Protein AF-A0A0A0DE36-F1 (afdb_monomer)

Foldseek 3Di:
DDPAPDALVRLLVVLLCQLPVPCAADDAQWQDDPRHGHSLVSLLVVCCVRRVFWDQDPVHNLKTAGPVGFIGNRFATVVSCVRNVAPGRQDHQDDPPDGSNVCSNVPQGSNRSSVVSVVSVVVD

pLDDT: mean 93.6, std 9.64, range [46.03, 98.75]

Sequence (124 aa):
MSDFKHTPEQARSALVTALRSGDYKQAEGQLRRGDRFCCLGVACDLFAKLEETGHWDPEDEEIFRTADGGWGDALLPDTVRRWLNFRTVNGELFSDETSLAGMNDRGASFADLAKVIEQGQANA

Mean predicted aligned error: 3.29 Å

Organism: NCBI:txid1398085

Structure (mmCIF, N/CA/C/O backbone):
data_AF-A0A0A0DE36-F1
#
_entry.id   AF-A0A0A0DE36-F1
#
loop_
_atom_site.group_PDB
_atom_site.id
_atom_site.type_symbol
_atom_site.label_atom_id
_atom_site.label_alt_id
_atom_site.label_comp_id
_atom_site.label_asym_id
_atom_site.label_entity_id
_atom_site.label_seq_id
_atom_site.pdbx_PDB_ins_code
_atom_site.Cartn_x
_atom_site.Cartn_y
_atom_site.Cartn_z
_atom_site.occupancy
_atom_site.B_iso_or_equiv
_atom_site.auth_seq_id
_atom_site.auth_comp_id
_atom_site.auth_asym_id
_atom_site.auth_atom_id
_atom_site.pdbx_PDB_model_num
ATOM 1 N N . MET A 1 1 ? 12.574 17.557 -2.939 1.00 46.03 1 MET A N 1
ATOM 2 C CA . MET A 1 1 ? 11.552 17.472 -4.004 1.00 46.03 1 MET A CA 1
ATOM 3 C C . MET A 1 1 ? 11.042 16.046 -3.948 1.00 46.03 1 MET A C 1
ATOM 5 O O . MET A 1 1 ? 11.875 15.174 -3.766 1.00 46.03 1 MET A O 1
ATOM 9 N N . SER A 1 2 ? 9.727 15.820 -3.932 1.00 55.75 2 SER A N 1
ATOM 10 C CA . SER A 1 2 ? 9.191 14.452 -3.911 1.00 55.75 2 SER A CA 1
ATOM 11 C C . SER A 1 2 ? 9.623 13.735 -5.191 1.00 55.75 2 SER A C 1
ATOM 13 O O . SER A 1 2 ? 9.416 14.284 -6.270 1.00 55.75 2 SER A O 1
ATOM 15 N N . ASP A 1 3 ? 10.210 12.543 -5.066 1.00 84.62 3 ASP A N 1
ATOM 16 C CA . ASP A 1 3 ? 10.542 11.660 -6.197 1.00 84.62 3 ASP A CA 1
ATOM 17 C C . ASP A 1 3 ? 9.278 11.019 -6.817 1.00 84.62 3 ASP A C 1
ATOM 19 O O . ASP A 1 3 ? 9.360 10.292 -7.804 1.00 84.62 3 ASP A O 1
ATOM 23 N N . PHE A 1 4 ? 8.105 11.304 -6.239 1.00 94.44 4 PHE A N 1
ATOM 24 C CA . PHE A 1 4 ? 6.793 10.805 -6.643 1.00 94.44 4 PHE A CA 1
ATOM 25 C C . PHE A 1 4 ? 5.891 11.937 -7.149 1.00 94.44 4 PHE A C 1
ATOM 27 O O . PHE A 1 4 ? 5.957 13.067 -6.647 1.00 94.44 4 PHE A O 1
ATOM 34 N N . LYS A 1 5 ? 5.009 11.609 -8.097 1.00 96.69 5 LYS A N 1
ATOM 35 C CA . LYS A 1 5 ? 3.968 12.476 -8.666 1.00 96.69 5 LYS A CA 1
ATOM 36 C C . LYS A 1 5 ? 2.961 12.928 -7.615 1.00 96.69 5 LYS A C 1
ATOM 38 O O . LYS A 1 5 ? 2.479 14.056 -7.698 1.00 96.69 5 LYS A O 1
ATOM 43 N N . HIS A 1 6 ? 2.668 12.076 -6.635 1.00 97.12 6 HIS A N 1
ATOM 44 C CA . HIS A 1 6 ? 1.762 12.383 -5.532 1.00 97.12 6 HIS A CA 1
ATOM 45 C C . HIS A 1 6 ? 2.517 12.518 -4.211 1.00 97.12 6 HIS A C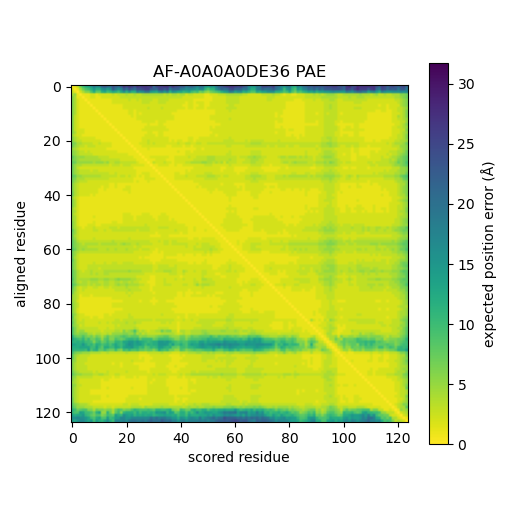 1
ATOM 47 O O . HIS A 1 6 ? 3.489 11.808 -3.949 1.00 97.12 6 HIS A O 1
ATOM 53 N N . THR A 1 7 ? 2.050 13.422 -3.348 1.00 96.12 7 THR A N 1
ATOM 54 C CA . THR A 1 7 ? 2.540 13.480 -1.965 1.00 96.12 7 THR A CA 1
ATOM 55 C C . THR A 1 7 ? 2.030 12.279 -1.164 1.00 96.12 7 THR A C 1
ATOM 57 O O . THR A 1 7 ? 1.003 11.689 -1.523 1.00 96.12 7 THR A O 1
ATOM 60 N N . PRO A 1 8 ? 2.665 11.947 -0.028 1.00 94.88 8 PRO A N 1
ATOM 61 C CA . PRO A 1 8 ? 2.165 10.893 0.847 1.00 94.88 8 PRO A CA 1
ATOM 62 C C . PRO A 1 8 ? 0.712 11.093 1.304 1.00 94.88 8 PRO A C 1
ATOM 64 O O . PRO A 1 8 ? -0.042 10.130 1.429 1.00 94.88 8 PRO A O 1
ATOM 67 N N . GLU A 1 9 ? 0.272 12.333 1.516 1.00 94.44 9 GLU A N 1
ATOM 68 C CA . GLU A 1 9 ? -1.112 12.652 1.888 1.00 94.44 9 GLU A CA 1
ATOM 69 C C . GLU A 1 9 ? -2.086 12.291 0.762 1.00 94.44 9 GLU A C 1
ATOM 71 O O . GLU A 1 9 ? -3.119 11.666 1.018 1.00 94.44 9 GLU A O 1
ATOM 76 N N . GLN A 1 10 ? -1.742 12.643 -0.480 1.00 96.75 10 GLN A N 1
ATOM 77 C CA . GLN A 1 10 ? -2.533 12.309 -1.666 1.00 96.75 10 GLN A CA 1
ATOM 78 C C . GLN A 1 10 ? -2.574 10.793 -1.894 1.00 96.75 10 GLN A C 1
ATOM 80 O O . GLN A 1 10 ? -3.653 10.244 -2.111 1.00 96.75 10 GLN A O 1
ATOM 85 N N . ALA A 1 11 ? -1.433 10.111 -1.762 1.00 97.31 11 ALA A N 1
ATOM 86 C CA . ALA A 1 11 ? -1.331 8.658 -1.873 1.00 97.31 11 ALA A CA 1
ATOM 87 C C . ALA A 1 11 ? -2.215 7.937 -0.842 1.00 97.31 11 ALA A C 1
ATOM 89 O O . ALA A 1 11 ? -3.015 7.067 -1.191 1.00 97.31 11 ALA A O 1
ATOM 90 N N . ARG A 1 12 ? -2.146 8.344 0.434 1.00 97.00 12 ARG A N 1
ATOM 91 C CA . ARG A 1 12 ? -2.985 7.775 1.501 1.00 97.00 12 ARG A CA 1
ATOM 92 C C . ARG A 1 12 ? -4.474 8.069 1.293 1.00 97.00 12 ARG A C 1
ATOM 94 O O . ARG A 1 12 ? -5.298 7.197 1.547 1.00 97.00 12 ARG A O 1
ATOM 101 N N . SER A 1 13 ? -4.829 9.254 0.791 1.00 97.69 13 SER A N 1
ATOM 102 C CA . SER A 1 13 ? -6.219 9.595 0.442 1.00 97.69 13 SER A CA 1
ATOM 103 C C . SER A 1 13 ? -6.767 8.717 -0.695 1.00 97.69 13 SER A C 1
ATOM 105 O O . SER A 1 13 ? -7.894 8.214 -0.623 1.00 97.69 13 SER A O 1
ATOM 107 N N . ALA A 1 14 ? -5.947 8.449 -1.716 1.00 98.31 14 ALA A N 1
ATOM 108 C CA . ALA A 1 14 ? -6.297 7.520 -2.787 1.00 98.31 14 ALA A CA 1
ATOM 109 C C . ALA A 1 14 ? -6.468 6.087 -2.260 1.00 98.31 14 ALA A C 1
ATOM 111 O O . ALA A 1 14 ? -7.435 5.418 -2.622 1.00 98.31 14 ALA A O 1
ATOM 112 N N . LEU A 1 15 ? -5.596 5.644 -1.346 1.00 98.44 15 LEU A N 1
ATOM 113 C CA . LEU A 1 15 ? -5.712 4.338 -0.693 1.00 98.44 15 LEU A CA 1
ATOM 114 C C . LEU A 1 15 ? -7.020 4.204 0.095 1.00 98.44 15 LEU A C 1
ATOM 116 O O . LEU A 1 15 ? -7.741 3.226 -0.084 1.00 98.44 15 LEU A O 1
ATOM 120 N N . VAL A 1 16 ? -7.376 5.200 0.909 1.00 98.44 16 VAL A N 1
ATOM 121 C CA . VAL A 1 16 ? -8.659 5.234 1.636 1.00 98.44 16 VAL A CA 1
ATOM 122 C C . VAL A 1 16 ? -9.845 5.136 0.675 1.00 98.44 16 VAL A C 1
ATOM 124 O O . VAL A 1 16 ? -10.777 4.366 0.918 1.00 98.44 16 VAL A O 1
ATOM 127 N N . THR A 1 17 ? -9.800 5.882 -0.429 1.00 98.44 17 THR A N 1
ATOM 128 C CA . THR A 1 17 ? -10.852 5.865 -1.455 1.00 98.44 17 THR A CA 1
ATOM 129 C C . THR A 1 17 ? -10.976 4.483 -2.098 1.00 98.44 17 THR A C 1
ATOM 131 O O . THR A 1 17 ? -12.077 3.941 -2.179 1.00 98.44 17 THR A O 1
ATOM 134 N N . ALA A 1 18 ? -9.858 3.871 -2.492 1.00 98.62 18 ALA A N 1
ATOM 135 C CA . ALA A 1 18 ? -9.839 2.549 -3.112 1.00 98.62 18 ALA A CA 1
ATOM 136 C C . ALA A 1 18 ? -10.344 1.452 -2.170 1.00 9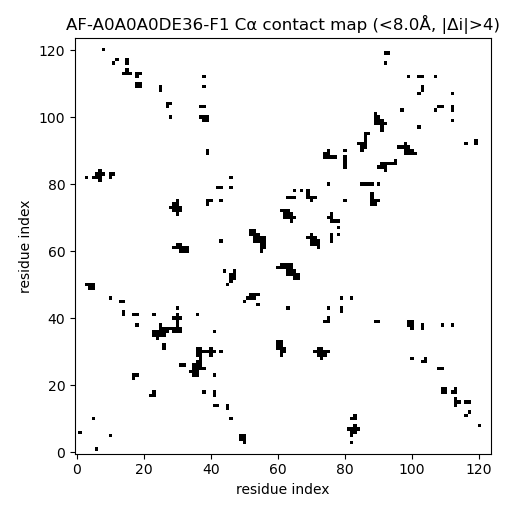8.62 18 ALA A C 1
ATOM 138 O O . ALA A 1 18 ? -11.174 0.640 -2.573 1.00 98.62 18 ALA A O 1
ATOM 139 N N . LEU A 1 19 ? -9.928 1.465 -0.900 1.00 98.50 19 LEU A N 1
ATOM 140 C CA . LEU A 1 19 ? -10.407 0.514 0.109 1.00 98.50 19 LEU A CA 1
ATOM 141 C C . LEU A 1 19 ? -11.930 0.602 0.313 1.00 98.50 19 LEU A C 1
ATOM 143 O O . LEU A 1 19 ? -12.578 -0.401 0.604 1.00 98.50 19 LEU A O 1
ATOM 147 N N . ARG A 1 20 ? -12.527 1.784 0.123 1.00 98.50 20 ARG A N 1
ATOM 148 C CA . ARG A 1 20 ? -13.978 2.006 0.254 1.00 98.50 20 ARG A CA 1
ATOM 149 C C . ARG A 1 20 ? -14.774 1.837 -1.038 1.00 98.50 20 ARG A C 1
ATOM 151 O O . ARG A 1 20 ? -15.998 1.800 -0.972 1.00 98.50 20 ARG A O 1
ATOM 158 N N . SER A 1 21 ? -14.108 1.751 -2.186 1.00 98.06 21 SER A N 1
ATOM 159 C CA . SER A 1 21 ? -14.760 1.717 -3.503 1.00 98.06 21 SER A CA 1
ATOM 160 C C . SER A 1 21 ? -15.626 0.473 -3.726 1.00 98.06 21 SER A C 1
ATOM 162 O O . SER A 1 21 ? -16.642 0.544 -4.409 1.00 98.06 21 SER A O 1
ATOM 164 N N . GLY A 1 22 ? -15.231 -0.663 -3.141 1.00 97.06 22 GLY A N 1
ATOM 165 C CA . GLY A 1 22 ? -15.784 -1.977 -3.476 1.00 97.06 22 GLY A CA 1
ATOM 166 C C . GLY A 1 22 ? -15.164 -2.619 -4.725 1.00 97.06 22 GLY A C 1
ATOM 167 O O . GLY A 1 22 ? -15.513 -3.754 -5.040 1.00 97.06 22 GLY A O 1
ATOM 168 N N . ASP A 1 23 ? -14.221 -1.947 -5.396 1.00 97.94 23 ASP A N 1
ATOM 169 C CA . ASP A 1 23 ? -13.567 -2.453 -6.613 1.00 97.94 23 ASP A CA 1
ATOM 170 C C . ASP A 1 23 ? -12.524 -3.544 -6.320 1.00 97.94 23 ASP A C 1
ATOM 172 O O . ASP A 1 23 ? -12.207 -4.364 -7.182 1.00 97.94 23 ASP A O 1
ATOM 176 N N . TYR A 1 24 ? -11.999 -3.577 -5.091 1.00 98.50 24 TYR A N 1
ATOM 177 C CA . TYR A 1 24 ? -10.992 -4.542 -4.654 1.00 98.50 24 TYR A CA 1
ATOM 178 C C . TYR A 1 24 ? -11.611 -5.647 -3.800 1.00 98.50 24 TYR A C 1
ATOM 180 O O . TYR A 1 24 ? -12.360 -5.391 -2.855 1.00 98.50 24 TYR A O 1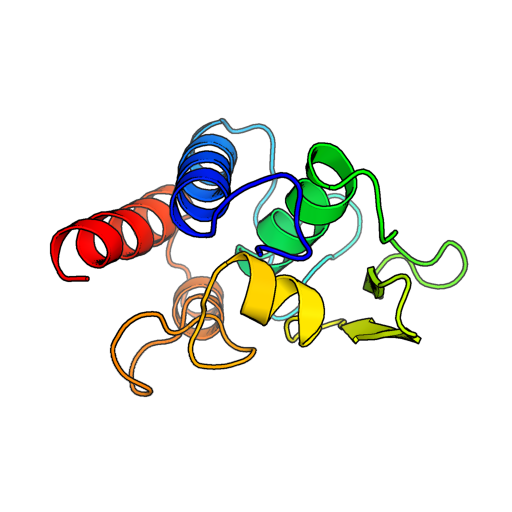
ATOM 188 N N . LYS A 1 25 ? -11.232 -6.896 -4.085 1.00 98.38 25 LYS A N 1
ATOM 189 C CA . LYS A 1 25 ? -11.572 -8.059 -3.259 1.00 98.38 25 LYS A CA 1
ATOM 190 C C . LYS A 1 25 ? -10.487 -8.275 -2.214 1.00 98.38 25 LYS A C 1
ATOM 192 O O . LYS A 1 25 ? -9.314 -8.353 -2.562 1.00 98.38 25 LYS A O 1
ATOM 197 N N . GLN A 1 26 ? -10.873 -8.407 -0.951 1.00 98.38 26 GLN A N 1
ATOM 198 C CA . GLN A 1 26 ? -9.924 -8.565 0.147 1.00 98.38 26 GLN A CA 1
ATOM 199 C C . GLN A 1 26 ? -9.302 -9.977 0.185 1.00 98.38 26 GLN A C 1
ATOM 201 O O . GLN A 1 26 ? -9.982 -10.979 -0.058 1.00 98.38 26 GLN A O 1
ATOM 206 N N . ALA A 1 27 ? -8.005 -10.044 0.487 1.00 96.69 27 ALA A N 1
ATOM 207 C CA . ALA A 1 27 ? -7.229 -11.247 0.787 1.00 96.69 27 ALA A CA 1
ATOM 208 C C . ALA A 1 27 ? -6.358 -11.042 2.034 1.00 96.69 27 ALA A C 1
ATOM 210 O O . ALA A 1 27 ? -6.177 -9.921 2.509 1.00 96.69 27 ALA A O 1
ATOM 211 N N . GLU A 1 28 ? -5.805 -12.141 2.540 1.00 96.56 28 GLU A N 1
ATOM 212 C CA . GLU A 1 28 ? -4.977 -12.198 3.746 1.00 96.56 28 GLU A CA 1
ATOM 213 C C . GLU A 1 28 ? -3.632 -12.884 3.461 1.00 96.56 28 GLU A C 1
ATOM 215 O O . GLU A 1 28 ? -3.507 -13.728 2.557 1.00 96.56 28 GLU A O 1
ATOM 220 N N . GLY A 1 29 ? -2.616 -12.512 4.240 1.00 95.31 29 GLY A N 1
ATOM 221 C CA . GLY A 1 29 ? -1.292 -13.136 4.272 1.00 95.31 29 GLY A C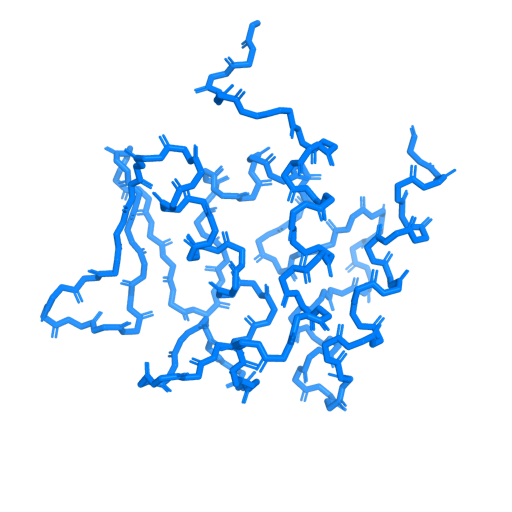A 1
ATOM 222 C C . GLY A 1 29 ? -0.426 -12.965 3.019 1.00 95.31 29 GLY A C 1
ATOM 223 O O . GLY A 1 29 ? 0.655 -13.540 2.979 1.00 95.31 29 GLY A O 1
ATOM 224 N N . GLN A 1 30 ? -0.892 -12.236 2.000 1.00 96.88 30 GLN A N 1
ATOM 225 C CA . GLN A 1 30 ? -0.124 -11.828 0.817 1.00 96.88 30 GLN A CA 1
ATOM 226 C C . GLN A 1 30 ? -0.674 -10.522 0.236 1.00 96.88 30 GLN A C 1
ATOM 228 O O . GLN A 1 30 ? -1.861 -10.222 0.391 1.00 96.88 30 GLN A O 1
ATOM 233 N N . LEU A 1 31 ? 0.179 -9.766 -0.459 1.00 97.88 31 LEU A N 1
ATOM 234 C CA . LEU A 1 31 ? -0.193 -8.553 -1.181 1.00 97.88 31 LEU A CA 1
ATOM 235 C C . LEU A 1 31 ? -1.268 -8.858 -2.222 1.00 97.88 31 LEU A C 1
ATOM 237 O O . LEU A 1 31 ? -2.276 -8.153 -2.273 1.00 97.88 31 LEU A O 1
ATOM 241 N N . ARG A 1 32 ? -1.093 -9.927 -3.003 1.00 98.31 32 ARG A N 1
ATOM 242 C CA . ARG A 1 32 ? -2.044 -10.350 -4.030 1.00 98.31 32 ARG A CA 1
ATOM 243 C C . ARG A 1 32 ? -2.196 -11.868 -4.044 1.00 98.31 32 ARG A C 1
ATOM 245 O O . ARG A 1 32 ? -1.236 -12.596 -3.849 1.00 98.31 32 ARG A O 1
ATOM 252 N N . ARG A 1 33 ? -3.426 -12.335 -4.265 1.00 96.56 33 ARG A N 1
ATOM 253 C CA . ARG A 1 33 ? -3.781 -13.742 -4.515 1.00 96.56 33 ARG A CA 1
ATOM 254 C C . ARG A 1 33 ? -4.803 -13.791 -5.648 1.00 96.56 33 ARG A C 1
ATOM 256 O O . ARG A 1 33 ? -6.003 -13.612 -5.416 1.00 96.56 33 ARG A O 1
ATOM 263 N N . GLY A 1 34 ? -4.335 -13.990 -6.878 1.00 95.25 34 GLY A N 1
ATOM 264 C CA . GLY A 1 34 ? -5.174 -13.906 -8.077 1.00 95.25 34 GLY A CA 1
ATOM 265 C C . GLY A 1 34 ? -5.780 -12.508 -8.258 1.00 95.25 34 GLY A C 1
ATOM 266 O O . GLY A 1 34 ? -5.066 -11.539 -8.503 1.00 95.25 34 GLY A O 1
ATOM 267 N N . ASP A 1 35 ? -7.103 -12.390 -8.133 1.00 96.62 35 ASP A N 1
ATOM 268 C CA . ASP A 1 35 ? -7.852 -11.129 -8.263 1.00 96.62 35 ASP A CA 1
ATOM 269 C C . ASP A 1 35 ? -8.150 -10.437 -6.919 1.00 96.62 35 ASP A C 1
ATOM 271 O O . ASP A 1 35 ? -8.962 -9.510 -6.854 1.00 96.62 35 ASP A O 1
ATOM 275 N N . ARG A 1 36 ? -7.523 -10.901 -5.833 1.00 98.25 36 ARG A N 1
ATOM 276 C CA . ARG A 1 36 ? -7.717 -10.386 -4.473 1.00 98.25 36 ARG A CA 1
ATOM 277 C C . ARG A 1 36 ? -6.436 -9.784 -3.926 1.00 98.25 36 ARG A C 1
ATOM 279 O O . ARG A 1 36 ? -5.347 -10.233 -4.271 1.00 98.25 36 ARG A O 1
ATOM 286 N N . PHE A 1 37 ? -6.582 -8.823 -3.025 1.00 98.69 37 PHE A N 1
ATOM 287 C CA . PHE A 1 37 ? -5.490 -8.033 -2.473 1.00 98.69 37 PHE A CA 1
ATOM 288 C C . PHE A 1 37 ? -5.651 -7.871 -0.964 1.00 98.69 37 PHE A C 1
ATOM 290 O O . PHE A 1 37 ? -6.769 -7.694 -0.480 1.00 98.69 37 PHE A O 1
ATOM 297 N N . CYS A 1 38 ? -4.557 -7.871 -0.206 1.00 97.94 38 CYS A N 1
ATOM 298 C CA . CYS A 1 38 ? -4.598 -7.275 1.131 1.00 97.94 38 CYS A CA 1
ATOM 299 C C . CYS A 1 38 ? -4.558 -5.742 1.012 1.00 97.94 38 CYS A C 1
ATOM 301 O O . CYS A 1 38 ? -4.297 -5.193 -0.062 1.00 97.94 38 CYS A O 1
ATOM 303 N N . CYS A 1 39 ? -4.767 -5.020 2.112 1.00 98.00 39 CYS A N 1
ATOM 304 C CA . CYS A 1 39 ? -4.721 -3.552 2.086 1.00 98.00 39 CYS A CA 1
ATOM 305 C C . CYS A 1 39 ? -3.387 -2.968 1.573 1.00 98.00 39 CYS A C 1
ATOM 307 O O . CYS A 1 39 ? -3.389 -1.918 0.932 1.00 98.00 39 CYS A O 1
ATOM 309 N N . LEU A 1 40 ? -2.260 -3.651 1.801 1.00 98.25 40 LEU A N 1
ATOM 310 C CA . LEU A 1 40 ? -0.955 -3.238 1.276 1.00 98.25 40 LEU A CA 1
ATOM 311 C C . LEU A 1 40 ? -0.815 -3.557 -0.218 1.00 98.25 40 LEU A C 1
ATOM 313 O O . LEU A 1 40 ? -0.209 -2.786 -0.955 1.00 98.25 40 LEU A O 1
ATOM 317 N N . GLY A 1 41 ? -1.430 -4.641 -0.694 1.00 98.56 41 GLY A N 1
ATOM 318 C CA . GLY A 1 41 ? -1.487 -4.952 -2.121 1.00 98.56 41 GLY A CA 1
ATOM 319 C C . GLY A 1 41 ? -2.321 -3.955 -2.918 1.00 98.56 41 GLY A C 1
ATOM 320 O O . GLY A 1 41 ? -1.921 -3.572 -4.015 1.00 98.56 41 GLY A O 1
ATOM 321 N N . VAL A 1 42 ? -3.425 -3.460 -2.341 1.00 98.75 42 VAL A N 1
ATOM 322 C CA . VAL A 1 42 ? -4.181 -2.328 -2.912 1.00 98.75 42 VAL A CA 1
ATOM 323 C C . VAL A 1 42 ? -3.269 -1.108 -3.059 1.00 98.75 42 VAL A C 1
ATOM 325 O O . VAL A 1 42 ? -3.315 -0.423 -4.077 1.00 98.75 42 VAL A O 1
ATOM 328 N N . ALA A 1 43 ? -2.393 -0.857 -2.083 1.00 98.62 43 ALA A N 1
ATOM 329 C CA . ALA A 1 43 ? -1.440 0.241 -2.167 1.00 98.62 43 ALA A CA 1
ATOM 330 C C . ALA A 1 43 ? -0.399 0.053 -3.287 1.00 98.62 43 ALA A C 1
ATOM 332 O O . ALA A 1 43 ? -0.113 1.014 -3.998 1.00 98.62 43 ALA A O 1
ATOM 333 N N . CYS A 1 44 ? 0.122 -1.160 -3.496 1.00 98.75 44 CYS A N 1
ATOM 334 C CA . CYS A 1 44 ? 1.001 -1.466 -4.633 1.00 98.75 44 CYS A CA 1
ATOM 335 C C . CYS A 1 44 ? 0.297 -1.257 -5.982 1.00 98.75 44 CYS A C 1
ATOM 337 O O . CYS A 1 44 ? 0.848 -0.636 -6.890 1.00 98.75 44 CYS A O 1
ATOM 339 N N . ASP A 1 45 ? -0.943 -1.725 -6.106 1.00 98.69 45 ASP A N 1
ATOM 340 C CA . ASP A 1 45 ? -1.722 -1.571 -7.332 1.00 98.69 45 ASP A CA 1
ATOM 341 C C . ASP A 1 45 ? -2.036 -0.094 -7.641 1.00 98.69 45 ASP A C 1
ATOM 343 O O . ASP A 1 45 ? -1.903 0.356 -8.782 1.00 98.69 45 ASP A O 1
ATOM 347 N N . LEU A 1 46 ? -2.371 0.700 -6.619 1.00 98.62 46 LEU A N 1
ATOM 348 C CA . LEU A 1 46 ? -2.528 2.147 -6.765 1.00 98.62 46 LEU A CA 1
ATOM 349 C C . LEU A 1 46 ? -1.219 2.848 -7.114 1.00 98.62 46 LEU A C 1
ATOM 351 O O . LEU A 1 46 ? -1.240 3.751 -7.945 1.00 98.62 46 LEU A O 1
ATOM 355 N N . PHE A 1 47 ? -0.098 2.448 -6.513 1.00 98.56 47 PHE A N 1
ATOM 356 C CA . PHE A 1 47 ? 1.216 2.988 -6.855 1.00 98.56 47 PHE A CA 1
ATOM 357 C C . PHE A 1 47 ? 1.500 2.793 -8.349 1.00 98.56 47 PHE A C 1
ATOM 359 O O . PHE A 1 47 ? 1.800 3.766 -9.039 1.00 98.56 47 PHE A O 1
ATOM 366 N N . ALA A 1 48 ? 1.280 1.582 -8.875 1.00 98.31 48 ALA A N 1
ATOM 367 C CA . ALA A 1 48 ? 1.428 1.299 -10.304 1.00 98.31 48 ALA A CA 1
ATOM 368 C C . ALA A 1 48 ? 0.591 2.224 -11.192 1.00 98.31 48 ALA A C 1
ATOM 370 O O . ALA A 1 48 ? 1.079 2.730 -12.203 1.00 98.31 48 ALA A O 1
ATOM 371 N N . LYS A 1 49 ? -0.655 2.486 -10.794 1.00 98.31 49 LYS A N 1
ATOM 372 C CA . LYS A 1 49 ? -1.600 3.312 -11.558 1.00 98.31 49 LYS A CA 1
ATOM 373 C C . LYS A 1 49 ? -1.314 4.811 -11.460 1.00 98.31 49 LYS A C 1
ATOM 375 O O . LYS A 1 49 ? -1.380 5.505 -12.467 1.00 98.31 49 LYS A O 1
ATOM 380 N N . LEU A 1 50 ? -1.038 5.317 -10.261 1.00 98.12 50 LEU A N 1
ATOM 381 C CA . LEU A 1 50 ? -0.934 6.753 -9.983 1.00 98.12 50 LEU A CA 1
ATOM 382 C C . LEU A 1 50 ? 0.463 7.299 -10.263 1.00 98.12 50 LEU A C 1
ATOM 384 O O . LEU A 1 50 ? 0.610 8.412 -10.766 1.00 98.12 50 LEU A O 1
ATOM 388 N N . GLU A 1 51 ? 1.493 6.519 -9.953 1.00 97.88 51 GLU A N 1
ATOM 389 C CA . GLU A 1 51 ? 2.878 6.896 -10.226 1.00 97.88 51 GLU A CA 1
ATOM 390 C C . GLU A 1 51 ? 3.309 6.490 -11.644 1.00 97.88 51 GLU A C 1
ATOM 392 O O . GLU A 1 51 ? 4.306 6.997 -12.156 1.00 97.88 51 GLU A O 1
ATOM 397 N N . GLU A 1 52 ? 2.506 5.668 -12.332 1.00 97.38 52 GLU A N 1
ATOM 398 C CA . GLU A 1 52 ? 2.803 5.071 -13.644 1.00 97.38 52 GLU A CA 1
ATOM 399 C C . GLU A 1 52 ? 4.158 4.338 -13.633 1.00 97.38 52 GLU A C 1
ATOM 401 O O . GLU A 1 52 ? 4.973 4.471 -14.547 1.00 97.38 52 GLU A O 1
ATOM 406 N N . THR A 1 53 ? 4.433 3.604 -12.550 1.00 97.06 53 THR A N 1
ATOM 407 C CA . THR A 1 53 ? 5.680 2.857 -12.352 1.00 97.06 53 THR A CA 1
ATOM 408 C C . THR A 1 53 ? 5.487 1.659 -11.429 1.00 97.06 53 THR A C 1
ATOM 410 O O . THR A 1 53 ? 4.637 1.668 -10.551 1.00 97.06 53 THR A O 1
ATOM 413 N N . GLY A 1 54 ? 6.319 0.631 -11.581 1.00 97.38 54 GLY A N 1
ATOM 414 C CA . GLY A 1 54 ? 6.109 -0.659 -10.928 1.00 97.38 54 GLY A CA 1
ATOM 415 C C . GLY A 1 54 ? 5.016 -1.493 -11.605 1.00 97.38 54 GLY A C 1
ATOM 416 O O . GLY A 1 54 ? 4.250 -0.997 -12.429 1.00 97.38 54 GLY A O 1
ATOM 417 N N . HIS A 1 55 ? 5.007 -2.792 -11.328 1.00 98.31 55 HIS A N 1
ATOM 418 C CA . HIS A 1 55 ? 4.109 -3.757 -11.964 1.00 98.31 55 HIS A CA 1
ATOM 419 C C . HIS A 1 55 ? 4.029 -5.054 -11.156 1.00 98.31 55 HIS A C 1
ATOM 421 O O . HIS A 1 55 ? 4.941 -5.381 -10.401 1.00 98.31 55 HIS A O 1
ATOM 427 N N . TRP A 1 56 ? 2.951 -5.811 -11.353 1.00 98.38 56 TRP A N 1
ATOM 428 C CA . TRP A 1 56 ? 2.886 -7.215 -10.947 1.00 98.38 56 TRP A CA 1
ATOM 429 C C . TRP A 1 56 ? 3.693 -8.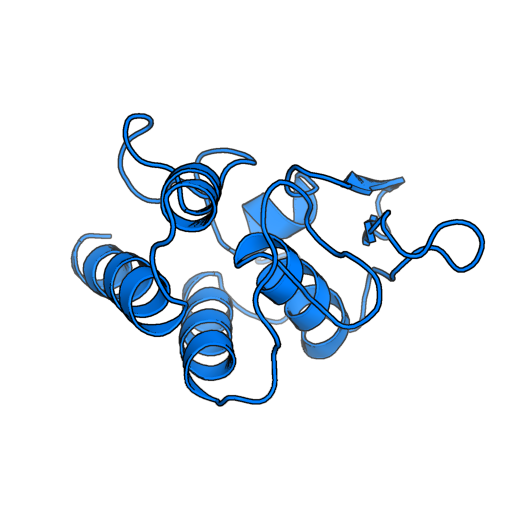064 -11.932 1.00 98.38 56 TRP A C 1
ATOM 431 O O . TRP A 1 56 ? 3.579 -7.858 -13.143 1.00 98.38 56 TRP A O 1
ATOM 441 N N . ASP A 1 57 ? 4.525 -8.969 -11.424 1.00 97.88 57 ASP A N 1
ATOM 442 C CA . ASP A 1 57 ? 5.378 -9.831 -12.240 1.00 97.88 57 ASP A CA 1
ATOM 443 C C . ASP A 1 57 ? 4.510 -10.776 -13.107 1.00 97.88 57 ASP A C 1
ATOM 445 O O . ASP A 1 57 ? 3.563 -11.379 -12.601 1.00 97.88 57 ASP A O 1
ATOM 449 N N . PRO A 1 58 ? 4.763 -10.879 -14.426 1.00 95.62 58 PRO A N 1
ATOM 450 C CA . PRO A 1 58 ? 3.964 -11.721 -15.318 1.00 95.62 58 PRO A CA 1
ATOM 451 C C . PRO A 1 58 ? 4.228 -13.227 -15.161 1.00 95.62 58 PRO A C 1
ATOM 453 O O . PRO A 1 58 ? 3.407 -14.026 -15.612 1.00 95.62 58 PRO A O 1
ATOM 456 N N . GLU A 1 59 ? 5.365 -13.625 -14.588 1.00 96.62 59 GLU A N 1
ATOM 457 C CA . GLU A 1 59 ? 5.695 -15.026 -14.298 1.00 96.62 59 GLU A CA 1
ATOM 458 C C . GLU A 1 59 ? 5.196 -15.449 -12.909 1.00 96.62 59 GLU A C 1
ATOM 460 O O . GLU A 1 59 ? 4.904 -16.626 -12.696 1.00 96.62 59 GLU A O 1
ATOM 465 N N . ASP A 1 60 ? 5.051 -14.488 -11.993 1.00 96.50 60 ASP A N 1
ATOM 466 C CA . ASP A 1 60 ? 4.501 -14.685 -10.653 1.00 96.50 60 ASP A CA 1
ATOM 467 C C . ASP A 1 60 ? 3.643 -13.484 -10.224 1.00 96.50 60 ASP A C 1
ATOM 469 O O . ASP A 1 60 ? 4.123 -12.512 -9.640 1.00 96.50 60 ASP A O 1
ATOM 473 N N . GLU A 1 61 ? 2.340 -13.553 -10.503 1.00 95.19 61 GLU A N 1
ATOM 474 C CA . GLU A 1 61 ? 1.417 -12.437 -10.263 1.00 95.19 61 GLU A CA 1
ATOM 475 C C . GLU A 1 61 ? 1.270 -12.043 -8.781 1.00 95.19 61 GLU A C 1
ATOM 477 O O . GLU A 1 61 ? 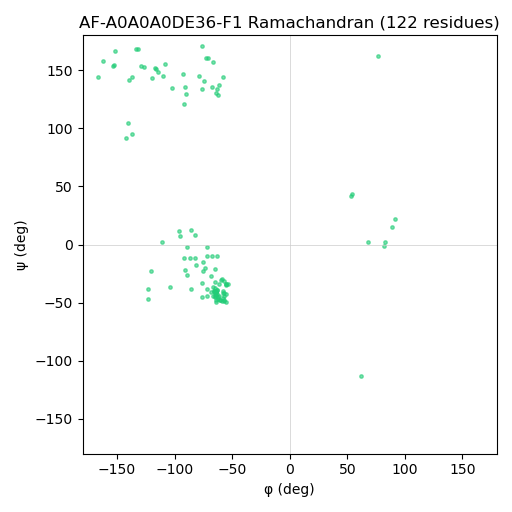0.651 -11.014 -8.497 1.00 95.19 61 GLU A O 1
ATOM 482 N N . GLU A 1 62 ? 1.802 -12.826 -7.837 1.00 96.88 62 GLU A N 1
ATOM 483 C CA . GLU A 1 62 ? 1.811 -12.492 -6.407 1.00 96.88 62 GLU A CA 1
ATOM 484 C C . GLU A 1 62 ? 2.961 -11.531 -6.043 1.00 96.88 62 GLU A C 1
ATOM 486 O O . GLU A 1 62 ? 2.882 -10.830 -5.031 1.00 96.88 62 GLU A O 1
ATOM 491 N N . ILE A 1 63 ? 3.981 -11.406 -6.903 1.00 98.19 63 ILE A N 1
ATOM 492 C CA . ILE A 1 63 ? 5.129 -10.514 -6.710 1.00 98.19 63 ILE A CA 1
ATOM 493 C C . ILE A 1 63 ? 4.867 -9.156 -7.366 1.00 98.19 63 ILE A C 1
ATOM 495 O O . ILE A 1 63 ? 4.715 -9.029 -8.581 1.00 98.19 63 ILE A O 1
ATOM 499 N N . PHE A 1 64 ? 4.908 -8.094 -6.566 1.00 98.62 64 PHE A N 1
ATOM 500 C CA . PHE A 1 64 ? 4.979 -6.724 -7.060 1.00 98.62 64 PHE A CA 1
ATOM 501 C C . PHE A 1 64 ? 6.434 -6.278 -7.196 1.00 98.62 64 PHE A C 1
ATOM 503 O O . PHE A 1 64 ? 7.229 -6.475 -6.277 1.00 98.62 64 PHE A O 1
ATOM 510 N N . ARG A 1 65 ? 6.785 -5.622 -8.303 1.00 98.50 65 ARG A N 1
ATOM 511 C CA . ARG A 1 65 ? 8.122 -5.076 -8.577 1.00 98.50 65 ARG A CA 1
ATOM 512 C C . ARG A 1 65 ? 8.080 -3.570 -8.775 1.00 98.50 65 ARG A C 1
ATOM 514 O O . ARG A 1 65 ? 7.172 -3.042 -9.413 1.00 98.50 65 ARG A O 1
ATOM 521 N N . THR A 1 66 ? 9.104 -2.876 -8.295 1.00 97.94 66 THR A N 1
ATOM 522 C CA . THR A 1 66 ? 9.296 -1.433 -8.478 1.00 97.94 66 THR A CA 1
ATOM 523 C C . THR A 1 66 ? 10.446 -1.151 -9.444 1.00 97.94 66 THR A C 1
ATOM 525 O O . THR A 1 66 ? 11.339 -1.975 -9.639 1.00 97.94 66 THR A O 1
ATOM 528 N N . ALA A 1 67 ? 10.425 0.017 -10.093 1.00 95.19 67 ALA A N 1
ATOM 529 C CA . ALA A 1 67 ? 11.409 0.366 -11.125 1.00 95.19 67 ALA A CA 1
ATOM 530 C C . ALA A 1 67 ? 12.852 0.491 -10.601 1.00 95.19 67 ALA A C 1
ATOM 532 O O . ALA A 1 67 ? 13.798 0.362 -11.372 1.00 95.19 67 ALA A O 1
ATOM 533 N N . ASP A 1 68 ? 13.026 0.710 -9.298 1.00 94.56 68 ASP A N 1
ATOM 534 C CA . ASP A 1 68 ? 14.324 0.725 -8.618 1.00 94.56 68 ASP A CA 1
ATOM 535 C C . ASP A 1 68 ? 14.803 -0.673 -8.179 1.00 94.56 68 ASP A C 1
ATOM 537 O O . ASP A 1 68 ? 15.764 -0.790 -7.422 1.00 94.56 68 ASP A O 1
ATOM 541 N N .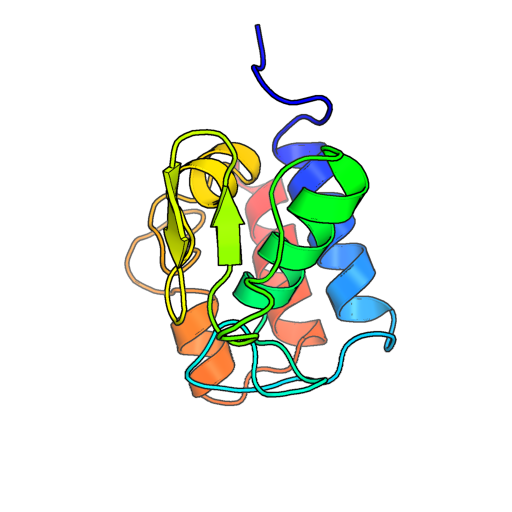 GLY A 1 69 ? 14.159 -1.742 -8.662 1.00 95.31 69 GLY A N 1
ATOM 542 C CA . GLY A 1 69 ? 14.535 -3.130 -8.382 1.00 95.31 69 GLY A CA 1
ATOM 543 C C . GLY A 1 69 ? 14.007 -3.675 -7.053 1.00 95.31 69 GLY A C 1
ATOM 544 O O . GLY A 1 69 ? 14.288 -4.827 -6.715 1.00 95.31 69 GLY A O 1
ATOM 545 N N . GLY A 1 70 ? 13.238 -2.881 -6.304 1.00 96.62 70 GLY A N 1
ATOM 546 C CA . GLY A 1 70 ? 12.496 -3.351 -5.140 1.00 96.62 70 GLY A CA 1
ATOM 547 C C . GLY A 1 70 ? 11.383 -4.329 -5.523 1.00 96.62 70 GLY A C 1
ATOM 548 O O . GLY A 1 70 ? 10.901 -4.356 -6.658 1.00 96.62 70 GLY A O 1
ATOM 549 N N . TRP A 1 71 ? 10.974 -5.155 -4.566 1.00 97.62 71 TRP A N 1
ATOM 550 C CA . TRP A 1 71 ? 9.884 -6.106 -4.749 1.00 97.62 71 TRP A CA 1
ATOM 551 C C . TRP A 1 71 ? 9.175 -6.406 -3.426 1.00 97.62 71 TRP A C 1
ATOM 553 O O . TRP A 1 71 ? 9.681 -6.053 -2.357 1.00 97.62 71 TRP A O 1
ATOM 563 N N . GLY A 1 72 ? 8.005 -7.034 -3.508 1.00 97.12 72 GLY A N 1
ATOM 564 C CA . GLY A 1 72 ? 7.253 -7.519 -2.355 1.00 97.12 72 GLY A CA 1
ATOM 565 C C . GLY A 1 72 ? 6.132 -8.471 -2.764 1.00 97.12 72 GLY A C 1
ATOM 566 O O . GLY A 1 72 ? 5.519 -8.280 -3.811 1.00 97.12 72 GLY A O 1
ATOM 567 N N . ASP A 1 73 ? 5.879 -9.480 -1.938 1.00 96.00 73 ASP A N 1
ATOM 568 C CA . ASP A 1 73 ? 4.865 -10.533 -2.114 1.00 96.00 73 ASP A CA 1
ATOM 569 C C . ASP A 1 73 ? 3.890 -10.599 -0.922 1.00 96.00 73 ASP A C 1
ATOM 571 O O . ASP A 1 73 ? 2.680 -10.710 -1.093 1.00 96.00 73 ASP A O 1
ATOM 575 N N . ALA A 1 74 ? 4.387 -10.403 0.301 1.00 94.56 74 ALA A N 1
ATOM 576 C CA . ALA A 1 74 ? 3.606 -10.260 1.532 1.00 94.56 74 ALA A CA 1
ATOM 577 C C . ALA A 1 74 ? 3.840 -8.916 2.244 1.00 94.56 74 ALA A C 1
ATOM 579 O O . ALA A 1 74 ? 2.984 -8.454 2.998 1.00 94.56 74 ALA A O 1
ATOM 580 N N . LEU A 1 75 ? 4.983 -8.278 1.987 1.00 96.50 75 LEU A N 1
ATOM 581 C CA . LEU A 1 75 ? 5.409 -7.011 2.584 1.00 96.50 75 LEU A CA 1
ATOM 582 C C . LEU A 1 75 ? 5.530 -5.934 1.508 1.00 96.50 75 LEU A C 1
ATOM 584 O O . LEU A 1 75 ? 5.848 -6.244 0.362 1.00 96.50 75 LEU A O 1
ATOM 588 N N . LEU A 1 76 ? 5.331 -4.663 1.865 1.00 97.31 76 LEU A N 1
ATOM 589 C CA . LEU A 1 76 ? 5.540 -3.576 0.908 1.00 97.31 76 LEU A CA 1
ATOM 590 C C . LEU A 1 76 ? 6.998 -3.529 0.421 1.00 97.31 76 LEU A C 1
ATOM 592 O O . LEU A 1 76 ? 7.912 -3.536 1.253 1.00 97.31 76 LEU A O 1
ATOM 596 N N . PRO A 1 77 ? 7.234 -3.327 -0.887 1.00 97.62 77 PRO A N 1
ATOM 597 C CA . PRO A 1 77 ? 8.512 -2.808 -1.348 1.00 97.62 77 PRO A CA 1
ATOM 598 C C . PRO A 1 77 ? 8.799 -1.449 -0.690 1.00 97.62 77 PRO A C 1
ATOM 600 O O . PRO A 1 77 ? 7.892 -0.626 -0.510 1.00 97.62 77 PRO A O 1
ATOM 603 N N . ASP A 1 78 ? 10.069 -1.171 -0.384 1.00 97.06 78 ASP A N 1
ATOM 604 C CA . ASP A 1 78 ? 10.476 0.057 0.318 1.00 97.06 78 ASP A CA 1
ATOM 605 C C . ASP A 1 78 ? 10.010 1.341 -0.392 1.00 97.06 78 ASP A C 1
ATOM 607 O O . ASP A 1 78 ? 9.628 2.323 0.242 1.00 97.06 78 ASP A O 1
ATOM 611 N N . THR A 1 79 ? 9.973 1.322 -1.719 1.00 97.12 79 THR A N 1
ATOM 612 C CA . THR A 1 79 ? 9.548 2.446 -2.563 1.00 97.12 79 THR A CA 1
ATOM 613 C C . THR A 1 79 ? 8.079 2.793 -2.358 1.00 97.12 79 THR A C 1
ATOM 615 O O . THR A 1 79 ? 7.746 3.966 -2.201 1.00 97.12 79 THR A O 1
ATOM 618 N N . VAL A 1 80 ? 7.208 1.784 -2.259 1.00 97.88 80 VAL A N 1
ATOM 619 C CA . VAL A 1 80 ? 5.774 1.977 -1.986 1.00 97.88 80 VAL A CA 1
ATOM 620 C C . VAL A 1 80 ? 5.563 2.419 -0.534 1.00 97.88 80 VAL A C 1
ATOM 622 O O . VAL A 1 80 ? 4.762 3.315 -0.261 1.00 97.88 80 VAL A O 1
ATOM 625 N N . ARG A 1 81 ? 6.344 1.867 0.406 1.00 97.12 81 ARG A N 1
ATOM 626 C CA . ARG A 1 81 ? 6.364 2.316 1.808 1.00 97.12 81 ARG A CA 1
ATOM 627 C C . ARG A 1 81 ? 6.716 3.806 1.915 1.00 97.12 81 ARG A C 1
ATOM 629 O O . ARG A 1 81 ? 6.022 4.542 2.617 1.00 97.12 81 ARG A O 1
ATOM 636 N N . ARG A 1 82 ? 7.766 4.261 1.219 1.00 95.88 82 ARG A N 1
ATOM 637 C CA . ARG A 1 82 ? 8.179 5.677 1.173 1.00 95.88 82 ARG A CA 1
ATOM 638 C C 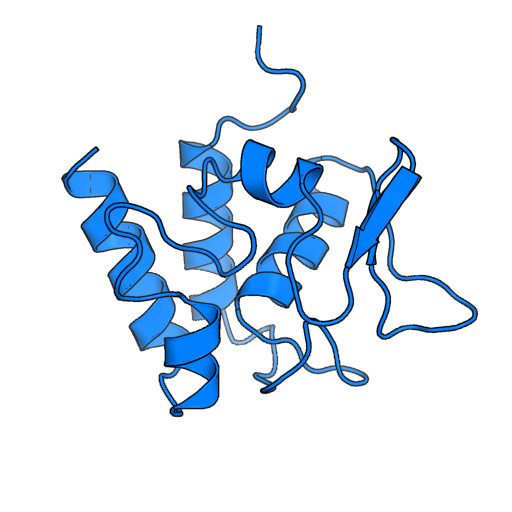. ARG A 1 82 ? 7.126 6.562 0.513 1.00 95.88 82 ARG A C 1
ATOM 640 O O . ARG A 1 82 ? 6.861 7.641 1.033 1.00 95.88 82 ARG A O 1
ATOM 647 N N . TRP A 1 83 ? 6.503 6.097 -0.570 1.00 96.88 83 TRP A N 1
ATOM 648 C CA . TRP A 1 83 ? 5.420 6.812 -1.253 1.00 96.88 83 TRP A CA 1
ATOM 649 C C . TRP A 1 83 ? 4.240 7.114 -0.321 1.00 96.88 83 TRP A C 1
ATOM 651 O O . TRP A 1 83 ? 3.748 8.237 -0.295 1.00 96.88 83 TRP A O 1
ATOM 661 N N . LEU A 1 84 ? 3.845 6.158 0.524 1.00 95.56 84 LEU A N 1
ATOM 662 C CA . LEU A 1 84 ? 2.779 6.344 1.521 1.00 95.56 84 LEU A CA 1
ATOM 663 C C . LEU A 1 84 ? 3.244 7.032 2.810 1.00 95.56 84 LEU A C 1
ATOM 665 O O . LEU A 1 84 ? 2.408 7.425 3.629 1.00 95.56 84 LEU A O 1
ATOM 669 N N . ASN A 1 85 ? 4.558 7.171 2.999 1.00 94.19 85 ASN A N 1
ATOM 670 C CA . ASN A 1 85 ? 5.200 7.535 4.261 1.00 94.19 85 ASN A CA 1
ATOM 671 C C . ASN A 1 85 ? 4.792 6.614 5.429 1.00 94.19 85 ASN A C 1
ATOM 673 O O . ASN A 1 85 ? 4.494 7.072 6.531 1.00 94.19 85 ASN A O 1
ATOM 677 N N . PHE A 1 86 ? 4.752 5.303 5.181 1.00 94.06 86 PHE A N 1
ATOM 678 C CA . PHE A 1 86 ? 4.604 4.306 6.241 1.00 94.06 86 PHE A CA 1
ATOM 679 C C . PHE A 1 86 ? 5.945 4.080 6.957 1.00 94.06 86 PHE A C 1
ATOM 681 O O . PHE A 1 86 ? 7.023 4.108 6.349 1.00 94.06 86 PHE A O 1
ATOM 688 N N . ARG A 1 87 ? 5.886 3.836 8.266 1.00 92.38 87 ARG A N 1
ATOM 689 C CA . ARG A 1 87 ? 7.056 3.617 9.128 1.00 92.38 87 ARG A CA 1
ATOM 690 C C . ARG A 1 87 ? 7.753 2.303 8.809 1.00 92.38 87 ARG A C 1
ATOM 692 O O . ARG A 1 87 ? 8.979 2.266 8.746 1.00 92.38 87 ARG A O 1
ATOM 699 N N . THR A 1 88 ? 6.979 1.248 8.565 1.00 94.38 88 THR A N 1
ATOM 700 C CA . THR A 1 88 ? 7.505 -0.078 8.227 1.00 94.38 88 THR A CA 1
ATOM 701 C C . THR A 1 88 ? 6.803 -0.669 7.006 1.00 94.38 88 THR A C 1
ATOM 703 O O . THR A 1 88 ? 5.783 -0.164 6.532 1.00 94.38 88 THR A O 1
ATOM 706 N N . VAL A 1 89 ? 7.370 -1.753 6.479 1.00 95.62 89 VAL A N 1
ATOM 707 C CA . VAL A 1 89 ? 6.826 -2.507 5.342 1.00 95.62 89 VAL A CA 1
ATOM 708 C C . VAL A 1 89 ? 5.508 -3.237 5.654 1.00 95.62 89 VAL A C 1
ATOM 710 O O . VAL A 1 89 ? 4.850 -3.689 4.720 1.00 95.62 89 VAL A O 1
ATOM 713 N N . ASN A 1 90 ? 5.090 -3.308 6.927 1.00 94.88 90 ASN A N 1
ATOM 714 C CA . ASN A 1 90 ? 3.785 -3.845 7.347 1.00 94.88 90 ASN A CA 1
ATOM 715 C C . ASN A 1 90 ? 2.659 -2.785 7.397 1.00 94.88 90 ASN A C 1
ATOM 717 O O . ASN A 1 90 ? 1.499 -3.114 7.670 1.00 94.88 90 ASN A O 1
ATOM 721 N N . GLY A 1 91 ? 2.969 -1.516 7.117 1.00 92.12 91 GLY A N 1
ATOM 722 C CA . GLY A 1 91 ? 1.975 -0.450 6.966 1.00 92.12 91 GLY A CA 1
ATOM 723 C C . GLY A 1 91 ? 1.630 0.344 8.224 1.00 92.12 91 GLY A C 1
ATOM 724 O O . GLY A 1 91 ? 0.561 0.939 8.303 1.00 92.12 91 GLY A O 1
ATOM 725 N N . GLU A 1 92 ? 2.503 0.365 9.221 1.00 92.06 92 GLU A N 1
ATOM 726 C CA . GLU A 1 92 ? 2.362 1.211 10.401 1.00 92.06 92 GLU A CA 1
ATOM 727 C C . GLU A 1 92 ? 2.521 2.687 10.037 1.00 92.06 92 GLU A C 1
ATOM 729 O O . GLU A 1 92 ? 3.447 3.076 9.325 1.00 92.06 92 GLU A O 1
ATOM 734 N N . LEU A 1 93 ? 1.639 3.527 10.576 1.00 82.00 93 LEU A N 1
ATOM 735 C CA . LEU A 1 93 ? 1.666 4.971 10.344 1.00 82.00 93 LEU A CA 1
ATOM 736 C C . LEU A 1 93 ? 2.221 5.775 11.539 1.00 82.00 93 LEU A C 1
ATOM 738 O O . LEU A 1 93 ? 2.946 6.739 11.317 1.00 82.00 93 LEU A O 1
ATOM 742 N N . PHE A 1 94 ? 1.949 5.370 12.791 1.00 74.94 94 PHE A N 1
ATOM 743 C CA . PHE A 1 94 ? 2.327 6.139 14.005 1.00 74.94 94 PHE A CA 1
ATOM 744 C C . PHE A 1 94 ? 3.189 5.354 14.980 1.00 74.94 94 PHE A C 1
ATOM 746 O O . PHE A 1 94 ? 4.201 5.872 15.450 1.00 74.94 94 PHE A O 1
ATOM 753 N N . SER A 1 95 ? 2.793 4.118 15.277 1.00 74.00 95 SER A N 1
ATOM 754 C CA . SER A 1 95 ? 3.490 3.225 16.196 1.00 74.00 95 SER A CA 1
ATOM 755 C C . SER A 1 95 ? 3.721 1.874 15.546 1.00 74.00 95 SER A C 1
ATOM 757 O O . SER A 1 95 ? 2.944 1.443 14.698 1.00 74.00 95 SER A O 1
ATOM 759 N N . ASP A 1 96 ? 4.764 1.190 15.999 1.00 73.19 96 ASP A N 1
ATOM 760 C CA . ASP A 1 96 ? 5.164 -0.110 15.462 1.00 73.19 96 ASP A CA 1
ATOM 761 C C . ASP A 1 96 ? 4.332 -1.269 16.075 1.00 73.19 96 ASP A C 1
ATOM 763 O O . ASP A 1 96 ? 4.628 -2.441 15.875 1.00 73.19 96 ASP A O 1
ATOM 767 N N . GLU A 1 97 ? 3.284 -0.951 16.851 1.00 73.69 97 GLU A N 1
ATOM 768 C CA . GLU A 1 97 ? 2.468 -1.930 17.587 1.00 73.69 97 GLU A CA 1
ATOM 769 C C . GLU A 1 97 ? 1.258 -2.444 16.798 1.00 73.69 97 GLU A C 1
ATOM 771 O O . GLU A 1 97 ? 0.691 -3.485 17.133 1.00 73.69 97 GLU A O 1
ATOM 776 N N . THR A 1 98 ? 0.790 -1.707 15.787 1.00 80.31 98 THR A N 1
ATOM 777 C CA . THR A 1 98 ? -0.397 -2.091 15.012 1.00 80.31 98 THR A CA 1
ATOM 778 C C . THR A 1 98 ? -0.196 -1.795 13.537 1.00 80.31 98 THR A C 1
ATOM 780 O O . THR A 1 98 ? -0.293 -0.654 13.088 1.00 80.31 98 THR A O 1
ATOM 783 N N . SER A 1 99 ? 0.046 -2.862 12.783 1.00 93.06 99 SER A N 1
ATOM 784 C CA . SER A 1 99 ? 0.240 -2.817 11.342 1.00 93.06 99 SER A CA 1
ATOM 785 C C . SER A 1 99 ? -1.060 -3.050 10.583 1.00 93.06 99 SER A C 1
ATOM 787 O O . SER A 1 99 ? -1.925 -3.817 11.021 1.00 93.06 99 SER A O 1
ATOM 789 N N . LEU A 1 100 ? -1.204 -2.401 9.426 1.00 95.50 100 LEU A N 1
ATOM 790 C CA . LEU A 1 100 ? -2.373 -2.588 8.566 1.00 95.50 100 LEU A CA 1
ATOM 791 C C . LEU A 1 100 ? -2.453 -4.032 8.052 1.00 95.50 10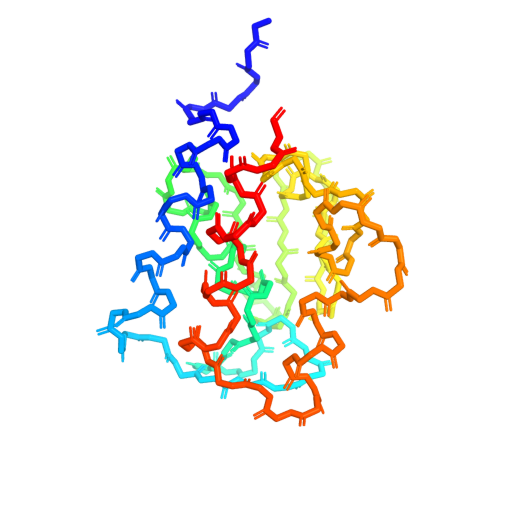0 LEU A C 1
ATOM 793 O O . LEU A 1 100 ? -3.542 -4.603 8.051 1.00 95.50 100 LEU A O 1
ATOM 797 N N . ALA A 1 101 ? -1.316 -4.651 7.709 1.00 95.81 101 ALA A N 1
ATOM 798 C CA . ALA A 1 101 ? -1.266 -6.072 7.351 1.00 95.81 101 ALA A CA 1
ATOM 799 C C . ALA A 1 101 ? -1.742 -6.973 8.501 1.00 95.81 101 ALA A C 1
ATOM 801 O O . ALA A 1 101 ? -2.618 -7.810 8.314 1.00 95.81 101 ALA A O 1
ATOM 802 N N . GLY A 1 102 ? -1.254 -6.749 9.723 1.00 95.25 102 GLY A N 1
ATOM 803 C CA . GLY A 1 102 ? -1.650 -7.550 10.881 1.00 95.25 102 GLY A CA 1
ATOM 804 C C . GLY A 1 102 ? -3.104 -7.330 11.305 1.00 95.25 102 GLY A C 1
ATOM 805 O O . GLY A 1 102 ? -3.721 -8.212 11.897 1.00 95.25 102 GLY A O 1
ATOM 806 N N . MET A 1 103 ? -3.684 -6.157 11.044 1.00 95.94 103 MET A N 1
ATOM 807 C CA . MET A 1 103 ? -5.125 -5.937 11.212 1.00 95.94 103 MET A CA 1
ATOM 808 C C . MET A 1 103 ? -5.933 -6.654 10.129 1.00 95.94 103 MET A C 1
ATOM 810 O O . MET A 1 103 ? -6.921 -7.311 10.454 1.00 95.94 103 MET A O 1
ATOM 814 N N . ASN A 1 104 ? -5.496 -6.557 8.873 1.00 97.38 104 ASN A N 1
ATOM 815 C CA . ASN A 1 104 ? -6.100 -7.249 7.739 1.00 97.38 104 ASN A CA 1
ATOM 816 C C . ASN A 1 104 ? -6.164 -8.761 7.983 1.00 97.38 104 ASN A C 1
ATOM 818 O O . ASN A 1 104 ? -7.237 -9.344 7.901 1.00 97.38 104 ASN A O 1
ATOM 822 N N . ASP A 1 105 ? -5.050 -9.367 8.390 1.00 96.44 105 ASP A N 1
ATOM 823 C CA . ASP A 1 105 ? -4.940 -10.815 8.622 1.00 96.44 105 ASP A CA 1
ATOM 824 C C . ASP A 1 105 ? -5.683 -11.292 9.883 1.00 96.44 105 ASP A C 1
ATOM 826 O O . ASP A 1 105 ? -5.849 -12.487 10.110 1.00 96.44 105 ASP A O 1
ATOM 830 N N . ARG A 1 106 ? -6.159 -10.361 10.719 1.00 96.31 106 ARG A N 1
ATOM 831 C CA . ARG A 1 106 ? -7.074 -10.640 11.839 1.00 96.31 106 ARG A CA 1
ATOM 832 C C . ARG A 1 106 ? -8.547 -10.431 11.470 1.00 96.31 106 ARG A C 1
ATOM 834 O O . ARG A 1 106 ? -9.401 -10.485 12.355 1.00 96.31 106 ARG A O 1
ATOM 841 N N . GLY A 1 107 ? -8.846 -10.188 10.194 1.00 96.19 107 GLY A N 1
ATOM 842 C CA . GLY A 1 107 ? -10.202 -10.057 9.666 1.00 96.19 107 GLY A CA 1
ATOM 843 C C . GLY A 1 107 ? -10.787 -8.643 9.709 1.00 96.19 107 GLY A C 1
ATOM 844 O O . GLY A 1 107 ? -11.999 -8.493 9.561 1.00 96.19 107 GLY A O 1
ATOM 845 N N . ALA A 1 108 ? -9.975 -7.596 9.917 1.00 97.25 108 ALA A N 1
ATOM 846 C CA . ALA A 1 108 ? -10.456 -6.220 9.772 1.00 97.25 108 ALA A CA 1
ATOM 847 C C . ALA A 1 108 ? -10.878 -5.961 8.320 1.00 97.25 108 ALA A C 1
ATOM 849 O O . ALA A 1 108 ? -10.133 -6.283 7.395 1.00 97.25 108 ALA A O 1
ATOM 850 N N . SER A 1 109 ? -12.042 -5.349 8.103 1.00 98.25 109 SER A N 1
ATOM 851 C CA . SER A 1 109 ? -12.506 -5.047 6.747 1.00 98.25 109 SER A CA 1
ATOM 852 C C . SER A 1 109 ? -11.704 -3.904 6.117 1.00 98.25 109 SER A C 1
ATOM 854 O O . SER A 1 109 ? -11.137 -3.063 6.818 1.00 98.25 109 SER A O 1
ATOM 856 N N . PHE A 1 110 ? -11.725 -3.784 4.790 1.00 98.44 110 PHE A N 1
ATOM 857 C CA . PHE A 1 110 ? -11.186 -2.595 4.118 1.00 98.44 110 PHE A CA 1
ATOM 858 C C . PHE A 1 110 ? -11.766 -1.271 4.641 1.00 98.44 110 PHE A C 1
ATOM 860 O O . PHE A 1 110 ? -11.036 -0.284 4.729 1.00 98.44 110 PHE A O 1
ATOM 867 N N . ALA A 1 111 ? -13.036 -1.242 5.055 1.00 98.12 111 ALA A N 1
ATOM 868 C CA . ALA A 1 111 ? -13.635 -0.055 5.662 1.00 98.12 111 ALA A CA 1
ATOM 869 C C . ALA A 1 111 ? -12.999 0.288 7.024 1.00 98.12 111 ALA A C 1
ATOM 871 O O . ALA A 1 111 ? -12.741 1.466 7.298 1.00 98.12 111 ALA A O 1
ATOM 872 N N . ASP A 1 112 ? -12.699 -0.722 7.847 1.00 96.88 112 ASP A N 1
ATOM 873 C CA . ASP A 1 112 ? -12.008 -0.546 9.131 1.00 96.88 112 ASP A CA 1
ATOM 874 C C . ASP A 1 112 ? -10.566 -0.069 8.925 1.00 96.88 112 ASP A C 1
ATOM 876 O O . ASP A 1 112 ? -10.117 0.869 9.583 1.00 96.88 112 ASP A O 1
ATOM 880 N N . LEU A 1 113 ? -9.852 -0.664 7.967 1.00 96.81 113 LEU A N 1
ATOM 881 C CA . LEU A 1 113 ? -8.471 -0.296 7.641 1.00 96.81 113 LEU A CA 1
ATOM 882 C C . LEU A 1 113 ? -8.386 1.130 7.079 1.00 96.81 113 LEU A C 1
ATOM 884 O O . LEU A 1 113 ? -7.519 1.904 7.481 1.00 96.81 113 LEU A O 1
ATOM 888 N N . ALA A 1 114 ? -9.334 1.520 6.221 1.00 96.75 114 ALA A N 1
ATOM 889 C CA . ALA A 1 114 ? -9.454 2.888 5.724 1.00 96.75 114 ALA A CA 1
ATOM 890 C C . ALA A 1 114 ? -9.620 3.899 6.871 1.00 96.75 114 ALA A C 1
ATOM 892 O O . ALA A 1 114 ? -8.982 4.950 6.871 1.00 96.75 114 ALA A O 1
ATOM 893 N N . LYS A 1 115 ? -10.429 3.566 7.886 1.00 95.00 115 LYS A N 1
ATOM 894 C CA . LYS A 1 115 ? -10.618 4.415 9.070 1.00 95.00 115 LYS A CA 1
ATOM 895 C C . LYS A 1 115 ? -9.323 4.595 9.869 1.00 95.00 115 LYS A C 1
ATOM 897 O O . LYS A 1 115 ? -9.066 5.699 10.342 1.00 95.00 115 LYS A O 1
ATOM 902 N N . VAL A 1 116 ? -8.502 3.552 10.005 1.00 93.50 116 VAL A N 1
ATOM 903 C CA . VAL A 1 116 ? -7.192 3.649 10.679 1.00 93.50 116 VAL A CA 1
ATOM 904 C C . VAL A 1 116 ? -6.259 4.605 9.932 1.00 93.50 116 VAL A C 1
ATOM 906 O O . VAL A 1 116 ? -5.609 5.440 10.560 1.00 93.50 116 VAL A O 1
ATOM 909 N N . ILE A 1 117 ? -6.227 4.534 8.598 1.00 93.62 117 ILE A N 1
ATOM 910 C CA . ILE A 1 117 ? -5.389 5.418 7.772 1.00 93.62 117 ILE A CA 1
ATOM 911 C C . ILE A 1 117 ? -5.810 6.887 7.940 1.00 93.62 117 ILE A C 1
ATOM 913 O O . ILE A 1 117 ? -4.953 7.746 8.152 1.00 93.62 117 ILE A O 1
ATOM 917 N N . GLU A 1 118 ? -7.112 7.179 7.907 1.00 91.88 118 GLU A N 1
ATOM 918 C CA . GLU A 1 118 ? -7.648 8.538 8.098 1.00 91.88 118 GLU A CA 1
ATOM 919 C C . GLU A 1 118 ? -7.381 9.097 9.496 1.00 91.88 118 GLU A C 1
ATOM 921 O O . GLU A 1 118 ? -6.917 10.229 9.637 1.00 91.88 118 GLU A O 1
ATOM 926 N N . GLN A 1 119 ? -7.654 8.303 10.540 1.00 87.31 119 GLN A N 1
ATOM 927 C CA . GLN A 1 119 ? -7.337 8.681 11.922 1.00 87.31 119 GLN A CA 1
ATOM 928 C C . GLN A 1 119 ? -5.862 9.012 12.061 1.00 87.31 119 GLN A C 1
ATOM 930 O O . GLN A 1 119 ? -5.478 9.901 12.816 1.00 87.31 119 GLN A O 1
ATOM 935 N N . GLY A 1 120 ? -5.043 8.314 11.292 1.00 79.00 120 GLY A N 1
ATOM 936 C CA . GLY A 1 120 ? -3.654 8.619 11.204 1.00 79.00 120 GLY A CA 1
ATOM 937 C C . GLY A 1 120 ? -3.313 9.976 10.613 1.00 79.00 120 GLY A C 1
ATOM 938 O O . GLY A 1 120 ? -2.537 10.735 11.185 1.00 79.00 120 GLY A O 1
ATOM 939 N N . GLN A 1 121 ? -3.900 10.299 9.469 1.00 71.94 121 GLN A N 1
ATOM 940 C CA . GLN A 1 121 ? -3.660 11.576 8.800 1.00 71.94 121 GLN A CA 1
ATOM 941 C C . GLN A 1 121 ? -4.019 12.786 9.677 1.00 71.94 121 GLN A C 1
ATOM 943 O O . GLN A 1 121 ? -3.396 13.828 9.532 1.00 71.94 121 GLN A O 1
ATOM 948 N N . ALA A 1 122 ? -4.987 12.654 10.588 1.00 62.22 122 ALA A N 1
ATOM 949 C CA . ALA A 1 122 ? -5.378 13.722 11.512 1.00 62.22 122 ALA A CA 1
ATOM 950 C C . ALA A 1 122 ? -4.385 13.959 12.671 1.00 62.22 122 ALA A C 1
ATOM 952 O O . ALA A 1 122 ? -4.486 14.981 13.347 1.00 62.22 122 ALA A O 1
ATOM 953 N N . ASN A 1 123 ? -3.461 13.022 12.920 1.00 57.19 123 ASN A N 1
ATOM 954 C CA . ASN A 1 123 ? -2.496 13.062 14.026 1.00 57.19 123 ASN A CA 1
ATOM 955 C C . ASN A 1 123 ? -1.036 13.281 13.566 1.00 57.19 123 ASN A C 1
ATOM 957 O O . ASN A 1 123 ? -0.134 13.237 14.404 1.00 57.19 123 ASN A O 1
ATOM 961 N N . ALA A 1 124 ? -0.806 13.460 12.260 1.00 55.50 124 ALA A N 1
ATOM 962 C CA . ALA A 1 124 ? 0.500 13.702 11.634 1.00 55.50 124 ALA A CA 1
ATOM 963 C C . ALA A 1 124 ? 0.742 15.200 11.399 1.00 55.50 124 ALA A C 1
ATOM 965 O O . ALA A 1 124 ? 1.911 15.623 11.536 1.00 55.50 124 ALA A O 1
#

InterPro domains:
  IPR059340 Domain of unknown function DUF8296 [PF26948] (14-119)

Secondary structure (DSSP, 8-state):
--SSSS-HHHHHHHHHHHHHHS-SEE-SSSSEETTEE-HHHHHHHHHHHHTS--EE-SS-TT-EE-TTS-EESSS--HHHHHHHT-SSTT--SS-TT--HHHHHTTT--HHHHHHHHHHHHTT-

Radius of gyration: 13.03 Å; Cα contacts (8 Å, |Δi|>4): 219; chains: 1; bounding box: 30×32×33 Å

Nearest PDB structures (foldseek):
  1zrq-assembly1_C  TM=3.736E-01  e=7.504E+00  Escherichia coli
  6g0c-assembly1_A  TM=1.993E-01  e=9.057E+00  Legionella pneumophila

Solvent-accessible surface area (backbone atoms only — not comparable to full-atom values): 6866 Å² total; per-residue (Å²): 130,77,97,51,87,55,54,34,69,55,45,45,52,51,43,34,49,50,45,62,64,68,84,65,41,80,41,61,89,25,21,32,61,92,86,21,25,16,78,65,24,49,45,53,56,46,42,25,66,73,60,70,45,42,47,63,36,92,92,43,67,40,34,37,36,39,86,87,73,42,49,30,40,67,44,49,23,65,69,58,21,57,47,47,57,32,76,41,48,50,50,14,74,89,50,94,85,62,32,51,52,66,40,36,61,69,69,48,48,49,61,57,52,28,50,53,54,53,60,44,66,80,76,111